Protein AF-A0A351HWS5-F1 (afdb_monomer_lite)

pLDDT: mean 77.03, std 16.21, range [36.53, 97.56]

Foldseek 3Di:
DDDDDDDDDDDDDDDDDDDDPPVVPPPPQPVVVVVVVVVVVVVVVVVVVVVVVVVVVVVVVVVVVVVVVVVCCVAAVPPPHPNHPVDLNNVQPDDDDDPDPVDDDDDDSPDDDDDDDD

Structure (mmCIF, N/CA/C/O backbone):
data_AF-A0A351HWS5-F1
#
_entry.id   AF-A0A351HWS5-F1
#
loop_
_atom_site.group_PDB
_atom_site.id
_atom_site.type_symbol
_atom_site.label_atom_id
_atom_site.label_alt_id
_atom_site.label_comp_id
_atom_site.label_asym_id
_atom_site.label_entity_id
_atom_site.label_seq_id
_atom_site.pdbx_PDB_ins_code
_atom_site.Cartn_x
_atom_site.Cartn_y
_atom_site.Cartn_z
_atom_site.occupancy
_atom_site.B_iso_or_equiv
_atom_site.auth_seq_id
_atom_site.auth_comp_id
_atom_site.auth_asym_id
_atom_site.auth_atom_id
_atom_site.pdbx_PDB_model_num
ATOM 1 N N . MET A 1 1 ? -21.192 -37.549 93.398 1.00 43.47 1 MET A N 1
ATOM 2 C CA . MET A 1 1 ? -20.870 -36.875 92.122 1.00 43.47 1 MET A CA 1
ATOM 3 C C . MET A 1 1 ? -21.590 -35.534 92.149 1.00 43.47 1 MET A C 1
ATOM 5 O O . MET A 1 1 ? -22.800 -35.531 92.325 1.00 43.47 1 MET A O 1
ATOM 9 N N . ALA A 1 2 ? -20.837 -34.433 92.199 1.00 36.53 2 ALA A N 1
ATOM 10 C CA . ALA A 1 2 ? -21.328 -33.100 92.556 1.00 36.53 2 ALA A CA 1
ATOM 11 C C . ALA A 1 2 ? -22.023 -32.373 91.387 1.00 36.53 2 ALA A C 1
ATOM 13 O O . ALA A 1 2 ? -21.739 -32.626 90.221 1.00 36.53 2 ALA A O 1
ATOM 14 N N . THR A 1 3 ? -22.943 -31.491 91.765 1.00 52.03 3 T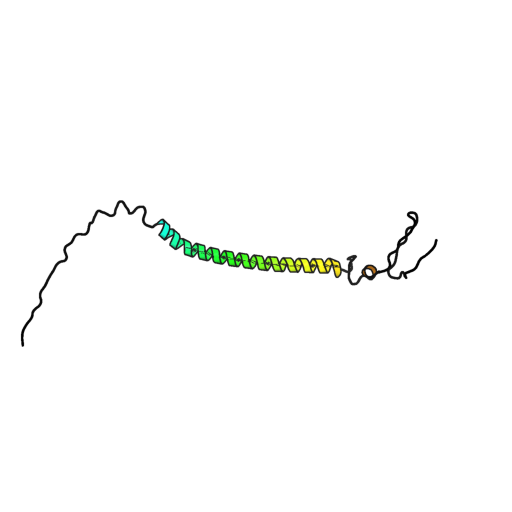HR A N 1
ATOM 15 C CA . THR A 1 3 ? -23.925 -30.721 90.989 1.00 52.03 3 THR A CA 1
ATOM 16 C C . THR A 1 3 ? -23.362 -29.473 90.305 1.00 52.03 3 THR A C 1
ATOM 18 O O . THR A 1 3 ? -22.542 -28.786 90.910 1.00 52.03 3 THR A O 1
ATOM 21 N N . SER A 1 4 ? -23.961 -29.046 89.188 1.00 42.69 4 SER A N 1
ATOM 22 C CA . SER A 1 4 ? -24.237 -27.618 88.954 1.00 42.69 4 SER A CA 1
ATOM 23 C C . SER A 1 4 ? -25.346 -27.408 87.916 1.00 42.69 4 SER A C 1
ATOM 25 O O . SER A 1 4 ? -25.280 -27.859 86.777 1.00 42.69 4 SER A O 1
ATOM 27 N N . VAL A 1 5 ? -26.396 -26.713 88.354 1.00 48.03 5 VAL A N 1
ATOM 28 C CA . VAL A 1 5 ? -27.432 -26.098 87.520 1.00 48.03 5 VAL A CA 1
ATOM 29 C C . VAL A 1 5 ? -26.947 -24.700 87.133 1.00 48.03 5 VAL A C 1
ATOM 31 O O . VAL A 1 5 ? -26.470 -23.966 87.994 1.00 48.03 5 VAL A O 1
ATOM 34 N N . ASN A 1 6 ? -27.041 -24.325 85.856 1.00 47.44 6 ASN A N 1
ATOM 35 C CA . ASN A 1 6 ? -26.656 -22.993 85.386 1.00 47.44 6 ASN A CA 1
ATOM 36 C C . ASN A 1 6 ? -27.858 -22.297 84.741 1.00 47.44 6 ASN A C 1
ATOM 38 O O . ASN A 1 6 ? -28.132 -22.478 83.555 1.00 47.44 6 ASN A O 1
ATOM 42 N N . SER A 1 7 ? -28.545 -21.485 85.540 1.00 51.56 7 SER A N 1
ATOM 43 C CA . SER A 1 7 ? -29.532 -20.513 85.080 1.00 51.56 7 SER A CA 1
ATOM 44 C C . SER A 1 7 ? -28.901 -19.128 85.149 1.00 51.56 7 SER A C 1
ATOM 46 O O . SER A 1 7 ? -28.659 -18.634 86.245 1.00 51.56 7 SER A O 1
ATOM 48 N N . SER A 1 8 ? -28.680 -18.496 83.997 1.00 42.56 8 SER A N 1
ATOM 49 C CA . SER A 1 8 ? -28.372 -17.065 83.914 1.00 42.56 8 SER A CA 1
ATOM 50 C C . SER A 1 8 ? -29.075 -16.478 82.700 1.00 42.56 8 SER A C 1
ATOM 52 O O . SER A 1 8 ? -28.571 -16.506 81.580 1.00 42.56 8 SER A O 1
ATOM 54 N N . THR A 1 9 ? -30.278 -15.968 82.945 1.00 50.12 9 THR A N 1
ATOM 55 C CA . THR A 1 9 ? -30.976 -15.029 82.073 1.00 50.12 9 THR A CA 1
ATOM 56 C C . THR A 1 9 ? -30.300 -13.670 82.236 1.00 50.12 9 THR A C 1
ATOM 58 O O . THR A 1 9 ? -30.319 -13.105 83.327 1.00 50.12 9 THR A O 1
ATOM 61 N N . SER A 1 10 ? -29.722 -13.120 81.173 1.00 49.12 10 SER A N 1
ATOM 62 C CA . SER A 1 10 ? -29.308 -11.716 81.134 1.00 49.12 10 SER A CA 1
ATO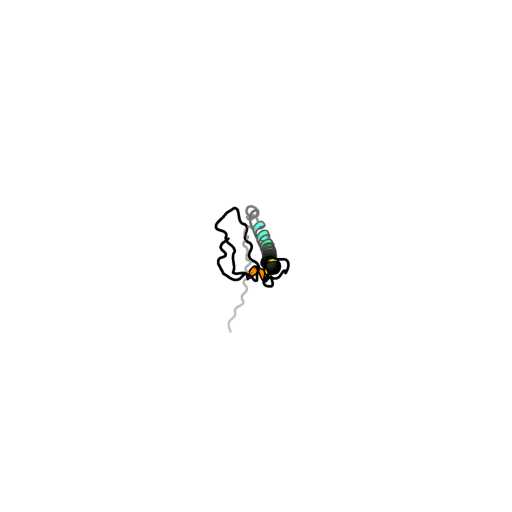M 63 C C . SER A 1 10 ? -29.758 -11.091 79.820 1.00 49.12 10 SER A C 1
ATOM 65 O O . SER A 1 10 ? -29.167 -11.247 78.755 1.00 49.12 10 SER A O 1
ATOM 67 N N . THR A 1 11 ? -30.880 -10.388 79.927 1.00 50.84 11 THR A N 1
ATOM 68 C CA . THR A 1 11 ? -31.397 -9.417 78.969 1.00 50.84 11 THR A CA 1
ATOM 69 C C . THR A 1 11 ? -30.332 -8.364 78.671 1.00 50.84 11 THR A C 1
ATOM 71 O O . THR A 1 11 ? -29.972 -7.578 79.547 1.00 50.84 11 THR A O 1
ATOM 74 N N . LEU A 1 12 ? -29.835 -8.327 77.435 1.00 47.53 12 LEU A N 1
ATOM 75 C CA . LEU A 1 12 ? -28.969 -7.251 76.961 1.00 47.53 12 LEU A CA 1
ATOM 76 C C . LEU A 1 12 ? -29.830 -6.052 76.566 1.00 47.53 12 LEU A C 1
ATOM 78 O O . LEU A 1 12 ? -30.307 -5.924 75.442 1.00 47.53 12 LEU A O 1
ATOM 82 N N . SER A 1 13 ? -30.040 -5.174 77.536 1.00 56.81 13 SER A N 1
ATOM 83 C CA . SER A 1 13 ? -30.504 -3.811 77.335 1.00 56.81 13 SER A CA 1
ATOM 84 C C . SER A 1 13 ? -29.303 -2.886 77.140 1.00 56.81 13 SER A C 1
ATOM 86 O O . SER A 1 13 ? -28.604 -2.580 78.102 1.00 56.81 13 SER A O 1
ATOM 88 N N . SER A 1 14 ? -29.103 -2.379 75.925 1.00 49.06 14 SER A N 1
ATOM 89 C CA . SER A 1 14 ? -28.578 -1.023 75.735 1.00 49.06 14 SER A CA 1
ATOM 90 C C . SER A 1 14 ? -29.026 -0.456 74.386 1.00 49.06 14 SER A C 1
ATOM 92 O O . SER A 1 14 ? -28.657 -0.885 73.297 1.00 49.06 14 SER A O 1
ATOM 94 N N . LEU A 1 15 ? -29.910 0.524 74.510 1.00 54.41 15 LEU A N 1
ATOM 95 C CA . LEU A 1 15 ? -30.424 1.398 73.475 1.00 54.41 15 LEU A CA 1
ATOM 96 C C . LEU A 1 15 ? -29.258 2.156 72.813 1.00 54.41 15 LEU A C 1
ATOM 98 O O . LEU A 1 15 ? -28.791 3.154 73.354 1.00 54.41 15 LEU A O 1
ATOM 102 N N . SER A 1 16 ? -28.793 1.707 71.645 1.00 50.56 16 SER A N 1
ATOM 103 C CA . SER A 1 16 ? -27.886 2.500 70.806 1.00 50.56 16 SER A CA 1
ATOM 104 C C . SER A 1 16 ? -28.703 3.325 69.810 1.00 50.56 16 SER A C 1
ATOM 106 O O . SER A 1 16 ? -29.104 2.857 68.747 1.00 50.56 16 SER A O 1
ATOM 108 N N . ALA A 1 17 ? -29.033 4.540 70.254 1.00 52.31 17 ALA A N 1
ATOM 109 C CA . ALA A 1 17 ? -29.355 5.734 69.471 1.00 52.31 17 ALA A CA 1
ATOM 110 C C . ALA A 1 17 ? -30.144 5.542 68.156 1.00 52.31 17 ALA A C 1
ATOM 112 O O . ALA A 1 17 ? -29.659 5.773 67.048 1.00 52.31 17 ALA A O 1
ATOM 113 N N . LYS A 1 18 ? -31.448 5.292 68.300 1.00 59.91 18 LYS A N 1
ATOM 114 C CA . LYS A 1 18 ? -32.455 5.819 67.369 1.00 59.91 18 LYS A CA 1
ATOM 115 C C . LYS A 1 18 ? -32.409 7.355 67.481 1.00 59.91 18 LYS A C 1
ATOM 117 O O . LYS A 1 18 ? -32.558 7.873 68.582 1.00 59.91 18 LYS A O 1
ATOM 122 N N . THR A 1 19 ? -32.236 8.066 66.362 1.00 57.78 19 THR A N 1
ATOM 123 C CA . THR A 1 19 ? -32.200 9.554 66.240 1.00 57.78 19 THR A CA 1
ATOM 124 C C . THR A 1 19 ? -30.812 10.220 66.297 1.00 57.78 19 THR A C 1
ATOM 126 O O . THR A 1 19 ? -30.644 11.276 66.894 1.00 57.78 19 THR A O 1
ATOM 129 N N . GLY A 1 20 ? -29.814 9.647 65.616 1.00 54.81 20 GLY A N 1
ATOM 130 C CA . GLY A 1 20 ? -28.523 10.316 65.370 1.00 54.81 20 GLY A CA 1
ATOM 131 C C . GLY A 1 20 ? -27.974 10.175 63.945 1.00 54.81 20 GLY A C 1
ATOM 132 O O . GLY A 1 20 ? -26.812 10.470 63.713 1.00 54.81 20 GLY A O 1
ATOM 133 N N . MET A 1 21 ? -28.777 9.693 62.990 1.00 52.56 21 MET A N 1
ATOM 134 C CA . MET A 1 21 ? -28.330 9.314 61.636 1.00 52.56 21 MET A CA 1
ATOM 135 C C . MET A 1 21 ? -29.308 9.818 60.559 1.00 52.56 21 MET A C 1
ATOM 137 O O . MET A 1 21 ? -29.647 9.101 59.630 1.00 52.56 21 MET A O 1
ATOM 141 N N . ALA A 1 22 ? -29.843 11.031 60.711 1.00 53.00 22 ALA A N 1
ATOM 142 C CA . ALA A 1 22 ? -30.714 11.652 59.700 1.00 53.00 22 ALA A CA 1
ATOM 143 C C . ALA A 1 22 ? -30.099 12.918 59.067 1.00 53.00 22 ALA A C 1
ATOM 145 O O . ALA A 1 22 ? -30.653 13.449 58.114 1.00 53.00 22 ALA A O 1
ATOM 146 N N . GLY A 1 23 ? -28.938 13.375 59.563 1.00 55.00 23 GLY A N 1
ATOM 147 C CA . GLY A 1 23 ? -28.241 14.584 59.091 1.00 55.00 23 GLY A CA 1
ATOM 148 C C . GLY A 1 23 ? -26.912 14.347 58.357 1.00 55.00 23 GLY A C 1
ATOM 149 O O . GLY A 1 23 ? -26.325 15.299 57.862 1.00 55.00 23 GLY A O 1
ATOM 150 N N . LEU A 1 24 ? -26.443 13.094 58.261 1.00 55.00 24 LEU A N 1
ATOM 151 C CA . LEU A 1 24 ? -25.250 12.686 57.489 1.00 55.00 24 LEU A CA 1
ATOM 152 C C . LEU A 1 24 ? -25.606 11.784 56.288 1.00 55.00 24 LEU A C 1
ATOM 154 O O . LEU A 1 24 ? -24.735 11.334 55.551 1.00 55.00 24 LEU A O 1
ATOM 158 N N . VAL A 1 25 ? -26.902 11.520 56.082 1.00 55.56 25 VAL A N 1
ATOM 159 C CA . VAL A 1 25 ? -27.439 10.538 55.122 1.00 55.56 25 VAL A CA 1
ATOM 160 C C . VAL A 1 25 ? -27.822 11.161 53.770 1.00 55.56 25 VAL A C 1
ATOM 162 O O . VAL A 1 25 ? -28.502 10.541 52.972 1.00 55.56 25 VAL A O 1
ATOM 165 N N . SER A 1 26 ? -27.385 12.389 53.474 1.00 54.09 26 SER A N 1
ATOM 166 C CA . SER A 1 26 ? -27.573 12.982 52.136 1.00 54.09 26 SER A CA 1
ATOM 167 C C . SER A 1 26 ? -26.317 12.916 51.255 1.00 54.09 26 SER A C 1
ATOM 169 O O . SER A 1 26 ? -26.361 13.371 50.118 1.00 54.09 26 SER A O 1
ATOM 171 N N . GLY A 1 27 ? -25.204 12.372 51.764 1.00 62.19 27 GLY A N 1
ATOM 172 C CA . GLY A 1 27 ? -23.912 12.329 51.061 1.00 62.19 27 GLY A CA 1
ATOM 173 C C . GLY A 1 27 ? -23.212 10.968 51.079 1.00 62.19 27 GLY A C 1
ATOM 174 O O . GLY A 1 27 ? -22.042 10.887 50.717 1.00 62.19 27 GLY A O 1
ATOM 175 N N . LEU A 1 28 ? -23.898 9.905 51.510 1.00 60.81 28 LEU A N 1
ATOM 176 C CA . LEU A 1 28 ? -23.349 8.552 51.536 1.00 60.81 28 LEU A CA 1
ATOM 177 C C . LEU A 1 28 ? -23.804 7.804 50.274 1.00 60.81 28 LEU A C 1
ATOM 179 O O . LEU A 1 28 ? -24.866 7.195 50.228 1.00 60.81 28 LEU A O 1
ATOM 183 N N . ASP A 1 29 ? -22.961 7.903 49.248 1.00 62.03 29 ASP A N 1
ATOM 184 C CA . ASP A 1 29 ? -22.713 6.831 48.279 1.00 62.03 29 ASP A CA 1
ATOM 185 C C . ASP A 1 29 ? -23.816 6.474 47.263 1.00 62.03 29 ASP A C 1
ATOM 187 O O . ASP A 1 29 ? -23.729 5.437 46.622 1.00 62.03 29 ASP A O 1
ATOM 191 N N . THR A 1 30 ? -24.832 7.304 47.017 1.00 67.38 30 THR A N 1
ATOM 192 C CA . THR A 1 30 ? -25.753 7.045 45.886 1.00 67.38 30 THR A CA 1
ATOM 193 C C . THR A 1 30 ? -25.056 7.229 44.540 1.00 67.38 30 THR A C 1
ATOM 195 O O . THR A 1 30 ? -25.171 6.369 43.671 1.00 67.38 30 THR A O 1
ATOM 198 N N . ASP A 1 31 ? -24.284 8.306 44.381 1.00 69.69 31 ASP A N 1
ATOM 199 C CA . ASP A 1 31 ? -23.514 8.559 43.161 1.00 69.69 31 ASP A CA 1
ATOM 200 C C . ASP A 1 31 ? -22.413 7.524 42.955 1.00 69.69 31 ASP A C 1
ATOM 202 O O . ASP A 1 31 ? -22.200 7.102 41.830 1.00 69.69 31 ASP A O 1
ATOM 206 N N . SER A 1 32 ? -21.743 7.052 44.009 1.00 70.75 32 SER A N 1
ATOM 207 C CA . SER A 1 32 ? -20.682 6.047 43.867 1.00 70.75 32 SER A CA 1
ATOM 208 C C . SER A 1 32 ? -21.240 4.614 43.729 1.00 70.75 32 SER A C 1
ATOM 210 O O . SER A 1 32 ? -20.672 3.792 43.002 1.00 70.75 32 SER A O 1
ATOM 212 N N . LEU A 1 33 ? -22.452 4.337 44.228 1.00 71.19 33 LEU A 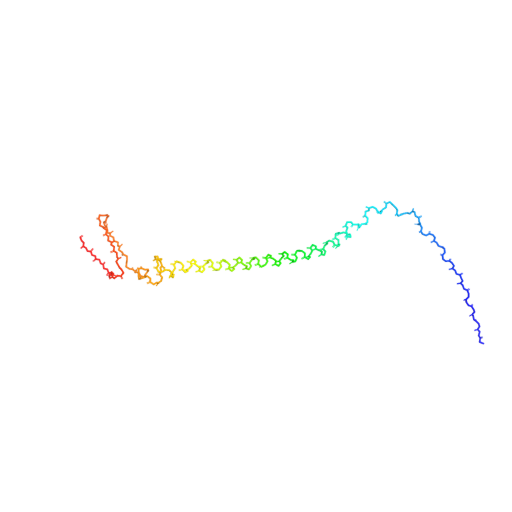N 1
ATOM 213 C CA . LEU A 1 33 ? -23.227 3.142 43.865 1.00 71.19 33 LEU A CA 1
ATOM 214 C C . LEU A 1 33 ? -23.705 3.178 42.398 1.00 71.19 33 LEU A C 1
ATOM 216 O O . LEU A 1 33 ? -23.603 2.184 41.679 1.00 71.19 33 LEU A O 1
ATOM 220 N N . VAL A 1 34 ? -24.191 4.323 41.913 1.00 75.44 34 VAL A N 1
ATOM 221 C CA . VAL A 1 34 ? -24.564 4.507 40.499 1.00 75.44 34 VAL A CA 1
ATOM 222 C C . VAL A 1 34 ? -23.326 4.448 39.607 1.00 75.44 34 VAL A C 1
ATOM 224 O O . VAL A 1 34 ? -23.351 3.803 38.559 1.00 75.44 34 VAL A O 1
ATOM 227 N N . GLU A 1 35 ? -22.218 5.050 40.029 1.00 78.81 35 GLU A N 1
ATOM 228 C CA . GLU A 1 35 ? -20.938 5.034 39.327 1.00 78.81 35 GLU A CA 1
ATOM 229 C C . GLU A 1 35 ? -20.386 3.612 39.252 1.00 78.81 35 GLU A C 1
ATOM 231 O O . GLU A 1 35 ? -19.971 3.179 38.180 1.00 78.81 35 GLU A O 1
ATOM 236 N N . SER A 1 36 ? -20.455 2.834 40.334 1.00 73.81 36 SER A N 1
ATOM 237 C CA . SER A 1 36 ? -20.020 1.433 40.343 1.00 73.81 36 SER A CA 1
ATOM 238 C C . SER A 1 36 ? -20.920 0.537 39.483 1.00 73.81 36 SER A C 1
ATOM 240 O O . SER A 1 36 ? -20.392 -0.238 38.680 1.00 73.81 36 SER A O 1
ATOM 242 N N . LEU A 1 37 ? -22.247 0.706 39.518 1.00 76.69 37 LEU A N 1
ATOM 243 C CA . LEU A 1 37 ? -23.182 -0.002 38.626 1.00 76.69 37 LEU A CA 1
ATOM 244 C C . LEU A 1 37 ? -22.990 0.374 37.148 1.00 76.69 37 LEU A C 1
ATOM 246 O O . LEU A 1 37 ? -23.069 -0.476 36.254 1.00 76.69 37 LEU A O 1
ATOM 250 N N . THR A 1 38 ? -22.685 1.639 36.870 1.00 82.50 38 THR A N 1
ATOM 251 C CA . THR A 1 38 ? -22.500 2.141 35.503 1.00 82.50 38 THR A CA 1
ATOM 252 C C . THR A 1 38 ? -21.089 1.857 34.982 1.00 82.50 38 THR A C 1
ATOM 254 O O . THR A 1 38 ? -20.906 1.675 33.776 1.00 82.50 38 THR A O 1
ATOM 257 N N . SER A 1 39 ? -20.089 1.726 35.859 1.00 84.94 39 SER A N 1
ATOM 258 C CA . SER A 1 39 ? -18.691 1.447 35.502 1.00 84.94 39 SER A CA 1
ATOM 259 C C . SER A 1 39 ? -18.537 0.137 34.731 1.00 84.94 39 SER A C 1
ATOM 261 O O . SER A 1 39 ? -17.853 0.111 33.708 1.00 84.94 39 SER A O 1
ATOM 263 N N . ALA A 1 40 ? -19.236 -0.925 35.142 1.00 82.25 40 ALA A N 1
ATOM 264 C CA . ALA A 1 40 ? -19.196 -2.222 34.470 1.00 82.25 40 ALA A CA 1
ATOM 265 C C . ALA A 1 40 ? -19.792 -2.140 33.053 1.00 82.25 40 ALA A C 1
ATOM 267 O O . ALA A 1 40 ? -19.245 -2.696 32.094 1.00 82.25 40 ALA A O 1
ATOM 268 N N . SER A 1 41 ? -20.879 -1.381 32.900 1.00 83.94 41 SER A N 1
ATOM 269 C CA . SER A 1 41 ? -21.513 -1.118 31.605 1.00 83.94 41 SER A CA 1
ATOM 270 C C . SER A 1 41 ? -20.615 -0.270 30.699 1.00 83.94 41 SER A C 1
ATOM 272 O O . SER A 1 41 ? -20.396 -0.633 29.541 1.00 83.94 41 SER A O 1
ATOM 274 N N . ARG A 1 42 ? -20.004 0.799 31.229 1.00 86.25 42 ARG A N 1
ATOM 275 C CA . ARG A 1 42 ? -19.017 1.627 30.511 1.00 86.25 42 ARG A CA 1
ATOM 276 C C . ARG A 1 42 ? -17.792 0.819 30.096 1.00 86.25 42 ARG A C 1
ATOM 278 O O . ARG A 1 42 ? -17.347 0.949 28.960 1.00 86.25 42 ARG A O 1
ATOM 285 N N . ALA A 1 43 ? -17.296 -0.070 30.953 1.00 87.69 43 ALA A N 1
ATOM 286 C CA . ALA A 1 43 ? -16.181 -0.960 30.636 1.00 87.69 43 ALA A CA 1
ATOM 287 C C . ALA A 1 43 ? -16.524 -1.933 29.495 1.00 87.69 43 ALA A C 1
ATOM 289 O O . ALA A 1 43 ? -15.715 -2.144 28.587 1.00 87.69 43 ALA A O 1
ATOM 290 N N . LYS A 1 44 ? -17.743 -2.492 29.480 1.00 88.94 44 LYS A N 1
ATOM 291 C CA . LYS A 1 44 ? -18.218 -3.346 28.378 1.00 88.94 44 LYS A CA 1
ATOM 292 C C . LYS A 1 44 ? -18.325 -2.569 27.064 1.00 88.94 44 LYS A C 1
ATOM 294 O O . LYS A 1 44 ? -17.897 -3.080 26.027 1.00 88.94 44 LYS A O 1
ATOM 299 N N . ILE A 1 45 ? -18.846 -1.342 27.111 1.00 91.25 45 ILE A N 1
ATOM 300 C CA . ILE A 1 45 ? -18.917 -0.445 25.950 1.00 91.25 45 ILE A CA 1
ATOM 301 C C . ILE A 1 45 ? -17.505 -0.130 25.449 1.00 91.25 45 ILE A C 1
ATOM 303 O O . ILE A 1 45 ? -17.227 -0.349 24.275 1.00 91.25 45 ILE A O 1
ATOM 307 N N . ALA A 1 46 ? -16.585 0.272 26.327 1.00 90.31 46 ALA A N 1
ATOM 308 C CA . ALA A 1 46 ? -15.199 0.568 25.970 1.00 90.31 46 ALA A CA 1
ATOM 309 C C . ALA A 1 46 ? -14.504 -0.629 25.299 1.00 90.31 46 ALA A C 1
ATOM 311 O O . ALA A 1 46 ? -13.859 -0.474 24.264 1.00 90.31 46 ALA A O 1
ATOM 312 N N . LYS A 1 47 ? -14.708 -1.848 25.815 1.00 92.12 47 LYS A N 1
ATOM 313 C CA . LYS A 1 47 ? -14.181 -3.077 25.200 1.00 92.12 47 LYS A CA 1
ATOM 314 C C . LYS A 1 47 ? -14.775 -3.337 23.813 1.00 92.12 47 LYS A C 1
ATOM 316 O O . LYS A 1 47 ? -14.068 -3.809 22.924 1.00 92.12 47 LYS A O 1
ATOM 321 N N . SER A 1 48 ? -16.061 -3.050 23.616 1.00 92.00 48 SER A N 1
ATOM 322 C CA . SER A 1 48 ? -16.699 -3.139 22.298 1.00 92.00 48 SER A CA 1
ATOM 323 C C . SER A 1 48 ? -16.116 -2.108 21.331 1.00 92.00 48 SER A C 1
ATOM 325 O O . SER A 1 48 ? -15.728 -2.472 20.223 1.00 92.00 48 SER A O 1
ATOM 327 N N . GLN A 1 49 ? -15.958 -0.859 21.774 1.00 94.38 49 GLN A N 1
ATOM 328 C CA . GLN A 1 49 ? -15.361 0.215 20.976 1.00 94.38 49 GLN A CA 1
ATOM 329 C C . GLN A 1 49 ? -13.917 -0.109 20.583 1.00 94.38 49 GLN A C 1
ATOM 331 O O . GLN A 1 49 ? -13.545 0.050 19.426 1.00 94.38 49 GLN A O 1
ATOM 336 N N . GLN A 1 50 ? -13.117 -0.666 21.494 1.00 90.56 50 GLN A N 1
ATOM 337 C CA . GLN A 1 50 ? -11.749 -1.097 21.192 1.00 90.56 50 GLN A CA 1
ATOM 338 C C . GLN A 1 50 ? -11.707 -2.189 20.109 1.00 90.56 50 GLN A C 1
ATOM 340 O O . GLN A 1 50 ? -10.841 -2.170 19.228 1.00 90.56 50 GLN A O 1
ATOM 345 N N . LYS A 1 51 ? -12.648 -3.144 20.144 1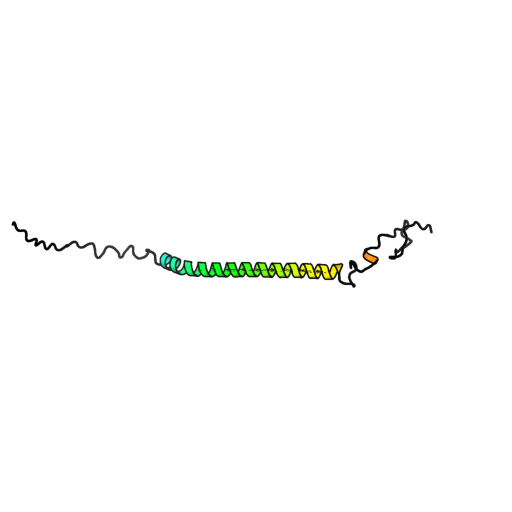.00 94.19 51 LYS A N 1
ATOM 346 C CA . LYS A 1 51 ? -12.768 -4.171 19.098 1.00 94.19 51 LYS A CA 1
ATOM 347 C C . LYS A 1 51 ? -13.138 -3.554 17.754 1.00 94.19 51 LYS A C 1
ATOM 349 O O . LYS A 1 51 ? -12.513 -3.908 16.758 1.00 94.19 51 LYS A O 1
ATOM 354 N N . VAL A 1 52 ? -14.113 -2.642 17.731 1.00 95.75 52 VAL A N 1
ATOM 355 C CA . VAL A 1 52 ? -14.502 -1.904 16.518 1.00 95.75 52 VAL A CA 1
ATOM 356 C C . VAL A 1 52 ? -13.299 -1.160 15.955 1.00 95.75 52 VAL A C 1
ATOM 358 O O . VAL A 1 52 ? -12.936 -1.397 14.808 1.00 95.75 52 VAL A O 1
ATOM 361 N N . GLN A 1 53 ? -12.593 -0.394 16.785 1.00 95.44 53 GLN A N 1
ATOM 362 C CA . GLN A 1 53 ? -11.418 0.360 16.360 1.00 95.44 53 GLN A CA 1
ATOM 363 C C . GLN A 1 53 ? -10.344 -0.537 15.735 1.00 95.44 53 GLN A C 1
ATOM 365 O O . GLN A 1 53 ? -9.783 -0.219 14.687 1.00 95.44 53 GLN A O 1
ATOM 370 N N . THR A 1 54 ? -10.086 -1.694 16.349 1.00 96.19 54 THR A N 1
A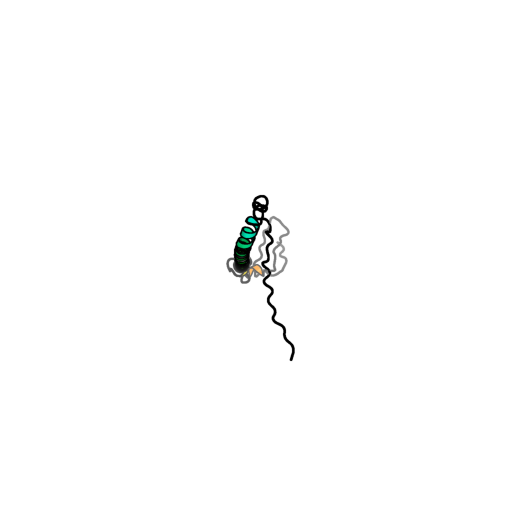TOM 371 C CA . THR A 1 54 ? -9.118 -2.668 15.829 1.00 96.19 54 THR A CA 1
ATOM 372 C C . THR A 1 54 ? -9.564 -3.238 14.479 1.00 96.19 54 THR A C 1
ATOM 374 O O . THR A 1 54 ? -8.739 -3.451 13.590 1.00 96.19 54 THR A O 1
ATOM 377 N N . MET A 1 55 ? -10.861 -3.503 14.304 1.00 95.00 55 MET A N 1
ATOM 378 C CA . MET A 1 55 ? -11.417 -3.987 13.036 1.00 95.00 55 MET A CA 1
ATOM 379 C C . MET A 1 55 ? -11.357 -2.918 11.942 1.00 95.00 55 MET A C 1
ATOM 381 O O . MET A 1 55 ? -10.984 -3.235 10.812 1.00 95.00 55 MET A O 1
ATOM 385 N N . GLU A 1 56 ? -11.638 -1.662 12.274 1.00 97.19 56 GLU A N 1
ATOM 386 C CA . GLU A 1 56 ? -11.499 -0.528 11.357 1.00 97.19 56 GLU A CA 1
ATOM 387 C C . GLU A 1 56 ? -10.050 -0.344 10.905 1.00 97.19 56 GLU A C 1
ATOM 389 O O . GLU A 1 56 ? -9.797 -0.226 9.707 1.00 97.19 56 GLU A O 1
ATOM 394 N N . TRP A 1 57 ? -9.080 -0.405 11.825 1.00 97.56 57 TRP A N 1
ATOM 395 C CA . TRP A 1 57 ? -7.658 -0.336 11.475 1.00 97.56 57 TRP A CA 1
ATOM 396 C C . TRP A 1 57 ? -7.237 -1.476 10.550 1.00 97.56 57 TRP A C 1
ATOM 398 O O . TRP A 1 57 ? -6.537 -1.242 9.564 1.00 97.56 57 TRP A O 1
ATOM 408 N N . LYS A 1 58 ? -7.711 -2.700 10.805 1.00 95.50 58 LYS A N 1
ATOM 409 C CA . LYS A 1 58 ? -7.481 -3.839 9.903 1.00 95.50 58 LYS A CA 1
ATOM 410 C C . LYS A 1 58 ? -8.086 -3.591 8.522 1.00 95.50 58 LYS A C 1
ATOM 412 O O . LYS A 1 58 ? -7.410 -3.788 7.515 1.00 95.50 58 LYS A O 1
ATOM 417 N N . GLN A 1 59 ? -9.332 -3.127 8.453 1.00 96.69 59 GLN A N 1
ATOM 418 C CA . GLN A 1 59 ? -9.992 -2.824 7.183 1.00 96.69 59 GLN A CA 1
ATOM 419 C C . GLN A 1 59 ? -9.256 -1.720 6.410 1.00 96.69 59 GLN A C 1
ATOM 421 O O . GLN A 1 59 ? -9.047 -1.852 5.202 1.00 96.69 59 GLN A O 1
ATOM 426 N N . ALA A 1 60 ? -8.838 -0.654 7.092 1.00 96.50 60 ALA A N 1
ATOM 427 C CA . ALA A 1 60 ? -8.067 0.435 6.506 1.00 96.50 60 ALA A CA 1
ATOM 428 C C . ALA A 1 60 ? -6.721 -0.061 5.961 1.00 96.50 60 ALA A C 1
ATOM 430 O O . ALA A 1 60 ? -6.366 0.274 4.831 1.00 96.50 60 ALA A O 1
ATOM 431 N N . ALA A 1 61 ? -6.019 -0.924 6.700 1.00 96.38 61 ALA A N 1
ATOM 432 C CA . ALA A 1 61 ? -4.776 -1.538 6.241 1.00 96.38 61 ALA A CA 1
ATOM 433 C C . ALA A 1 61 ? -4.985 -2.368 4.962 1.00 96.38 61 ALA A C 1
ATOM 435 O O . ALA A 1 61 ? -4.257 -2.179 3.988 1.00 96.38 61 ALA A O 1
ATOM 436 N N . TYR A 1 62 ? -6.020 -3.215 4.906 1.00 96.81 62 TYR A N 1
ATOM 437 C CA . TYR A 1 62 ? -6.336 -3.987 3.696 1.00 96.81 62 TYR A CA 1
ATOM 438 C C . TYR A 1 62 ? -6.671 -3.099 2.496 1.00 96.81 62 TYR A C 1
ATOM 440 O O . TYR A 1 62 ? -6.210 -3.354 1.378 1.00 96.81 62 TYR A O 1
ATOM 448 N N . ARG A 1 63 ? -7.456 -2.038 2.714 1.00 96.69 63 ARG A N 1
ATOM 449 C CA . ARG A 1 63 ? -7.785 -1.059 1.669 1.00 96.69 63 ARG A CA 1
ATOM 450 C C . ARG A 1 63 ? -6.538 -0.341 1.164 1.00 96.69 63 ARG A C 1
ATOM 452 O O . ARG A 1 63 ? -6.399 -0.179 -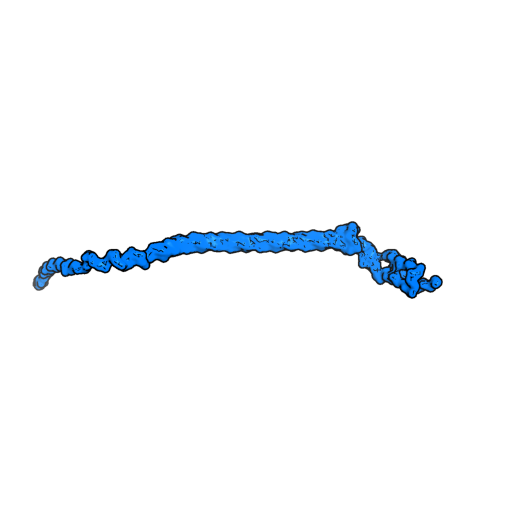0.045 1.00 96.69 63 ARG A O 1
ATOM 459 N N . ASN A 1 64 ? -5.630 0.036 2.062 1.00 97.12 64 ASN A N 1
ATOM 460 C CA . ASN A 1 64 ? -4.381 0.697 1.701 1.00 97.12 64 ASN A CA 1
ATOM 461 C C . ASN A 1 64 ? -3.496 -0.209 0.833 1.00 97.12 64 ASN A C 1
ATOM 463 O O . ASN A 1 64 ? -3.123 0.178 -0.269 1.00 97.12 64 ASN A O 1
ATOM 467 N N . VAL A 1 65 ? -3.261 -1.454 1.261 1.00 96.56 65 VAL A N 1
ATOM 468 C CA . VAL A 1 65 ? -2.486 -2.432 0.475 1.00 96.56 65 VAL A CA 1
ATOM 469 C C . VAL A 1 65 ? -3.117 -2.657 -0.900 1.00 96.56 65 VAL A C 1
ATOM 471 O O . VAL A 1 65 ? -2.428 -2.636 -1.916 1.00 96.56 65 VAL A O 1
ATOM 474 N N . SER A 1 66 ? -4.442 -2.806 -0.957 1.00 95.12 66 SER A N 1
ATOM 475 C CA . SER A 1 66 ? -5.161 -2.981 -2.224 1.00 95.12 66 SER A CA 1
ATOM 476 C C . SER A 1 66 ? -5.018 -1.770 -3.150 1.00 95.12 66 SER A C 1
ATOM 478 O O . SER A 1 66 ? -4.904 -1.934 -4.363 1.00 95.12 66 SER A O 1
ATOM 480 N N . LYS A 1 67 ? -5.012 -0.551 -2.597 1.00 97.19 67 LYS A N 1
ATOM 481 C CA . LYS A 1 67 ? -4.777 0.686 -3.352 1.00 97.19 67 LYS A CA 1
ATOM 482 C C . LYS A 1 67 ? -3.363 0.709 -3.926 1.00 97.19 67 LYS A C 1
ATOM 484 O O . LYS A 1 67 ? -3.221 0.901 -5.128 1.00 97.19 67 LYS A O 1
ATOM 489 N N . THR A 1 68 ? -2.348 0.419 -3.114 1.00 96.25 68 THR A N 1
ATOM 490 C CA . THR A 1 68 ? -0.953 0.341 -3.574 1.00 96.25 68 THR A CA 1
ATOM 491 C C . THR A 1 68 ? -0.770 -0.711 -4.669 1.00 96.25 68 THR A C 1
ATOM 493 O O . THR A 1 68 ? -0.093 -0.451 -5.660 1.00 96.25 68 THR A O 1
ATOM 496 N N . LEU A 1 69 ? -1.411 -1.877 -4.549 1.00 95.12 69 LEU A N 1
ATOM 497 C CA . LEU A 1 69 ? -1.359 -2.916 -5.584 1.00 95.12 69 LEU A CA 1
ATOM 498 C C . LEU A 1 69 ? -1.998 -2.461 -6.902 1.00 95.12 69 LEU A C 1
ATOM 500 O O . LEU A 1 69 ? -1.442 -2.717 -7.969 1.00 95.12 69 LEU A O 1
ATOM 504 N N . LYS A 1 70 ? -3.135 -1.761 -6.844 1.00 94.12 70 LYS A N 1
ATOM 505 C CA . LYS A 1 70 ? -3.783 -1.191 -8.036 1.00 94.12 70 LYS A CA 1
ATOM 506 C C . LYS A 1 70 ? -2.931 -0.105 -8.687 1.00 94.12 70 LYS A C 1
ATOM 508 O O . LYS A 1 70 ? -2.812 -0.080 -9.906 1.00 94.12 70 LYS A O 1
ATOM 513 N N . GLU A 1 71 ? -2.314 0.762 -7.891 1.00 94.31 71 GLU A N 1
ATOM 514 C CA . GLU A 1 71 ? -1.392 1.788 -8.389 1.00 94.31 71 GLU A CA 1
ATOM 515 C C . GLU A 1 71 ? -0.168 1.155 -9.057 1.00 94.31 71 GLU A C 1
ATOM 517 O O . GLU A 1 71 ? 0.210 1.554 -10.157 1.00 94.31 71 GLU A O 1
ATOM 522 N N . PHE A 1 72 ? 0.412 0.120 -8.445 1.00 93.88 72 PHE A N 1
ATOM 523 C CA . PHE A 1 72 ? 1.509 -0.641 -9.037 1.00 93.88 72 PHE A CA 1
ATOM 524 C C . PHE A 1 72 ? 1.098 -1.290 -10.365 1.00 93.88 72 PHE A C 1
ATOM 526 O O . PHE A 1 72 ? 1.804 -1.149 -11.364 1.00 93.88 72 PHE A O 1
ATOM 533 N N . GLN A 1 73 ? -0.059 -1.956 -10.398 1.00 92.06 73 GLN A N 1
ATOM 534 C CA . GLN A 1 73 ? -0.596 -2.564 -11.614 1.00 92.06 73 GLN A CA 1
ATOM 535 C C . GLN A 1 73 ? -0.783 -1.515 -12.715 1.00 92.06 73 GLN A C 1
ATOM 537 O O . GLN A 1 73 ? -0.279 -1.699 -13.819 1.00 92.06 73 GLN A O 1
ATOM 542 N N . SER A 1 74 ? -1.466 -0.411 -12.414 1.00 91.19 74 SER A N 1
ATOM 543 C CA . SER A 1 74 ? -1.736 0.653 -13.383 1.00 91.19 74 SER A CA 1
ATOM 544 C C . SER A 1 74 ? -0.451 1.292 -13.908 1.00 91.19 74 SER A C 1
ATOM 546 O O . SER A 1 74 ? -0.351 1.603 -15.088 1.00 91.19 74 SER A O 1
ATOM 548 N N . LYS A 1 75 ? 0.570 1.447 -13.064 1.00 89.38 75 LYS A N 1
ATOM 549 C CA . LYS A 1 75 ? 1.815 2.099 -13.469 1.00 89.38 75 LYS A CA 1
ATOM 550 C C . LYS A 1 75 ? 2.743 1.189 -14.269 1.00 89.38 75 LYS A C 1
ATOM 552 O O . LYS A 1 75 ? 3.366 1.659 -15.220 1.00 89.38 75 LYS A O 1
ATOM 557 N N . TYR A 1 76 ? 2.848 -0.084 -13.895 1.00 90.25 76 TYR A N 1
ATOM 558 C CA . TYR A 1 76 ? 3.900 -0.966 -14.410 1.00 90.25 76 TYR A CA 1
ATOM 559 C C . TYR A 1 76 ? 3.402 -2.176 -15.197 1.00 90.25 76 TYR A C 1
ATOM 561 O O . TYR A 1 76 ? 4.171 -2.735 -15.978 1.00 90.25 76 TYR A O 1
ATOM 569 N N . LEU A 1 77 ? 2.151 -2.599 -15.007 1.00 89.75 77 LEU A N 1
ATOM 570 C CA . LEU A 1 77 ? 1.586 -3.782 -15.667 1.00 89.75 77 LEU A CA 1
ATOM 571 C C . LEU A 1 77 ? 0.544 -3.437 -16.735 1.00 89.75 77 LEU A C 1
ATOM 573 O O . LEU A 1 77 ? 0.346 -4.237 -17.649 1.00 89.75 77 LEU A O 1
ATOM 577 N N . ASP A 1 78 ? -0.054 -2.247 -16.684 1.00 87.62 78 ASP A N 1
ATOM 578 C CA . ASP A 1 78 ? -0.931 -1.739 -17.740 1.00 87.62 78 ASP A CA 1
ATOM 579 C C . ASP A 1 78 ? -0.135 -1.427 -19.009 1.00 87.62 78 ASP A C 1
ATOM 581 O O . ASP A 1 78 ? 0.789 -0.617 -18.979 1.00 87.62 78 ASP A O 1
ATOM 585 N N . VAL A 1 79 ? -0.491 -2.074 -20.118 1.00 81.50 79 VAL A N 1
ATOM 586 C CA . VAL A 1 79 ? 0.177 -1.957 -21.424 1.00 81.50 79 VAL A CA 1
ATOM 587 C C . VAL A 1 79 ? 0.073 -0.541 -21.996 1.00 81.50 79 VAL A C 1
ATOM 589 O O . VAL A 1 79 ? 0.928 -0.137 -22.781 1.00 81.50 79 VAL A O 1
ATOM 592 N N . LEU A 1 80 ? -0.937 0.227 -21.584 1.00 83.44 80 LEU A N 1
ATOM 593 C CA . LEU A 1 80 ? -1.118 1.619 -21.996 1.00 83.44 80 LEU A CA 1
ATOM 594 C C . LEU A 1 80 ? -0.240 2.594 -21.197 1.00 83.44 80 LEU A C 1
ATOM 596 O O . LEU A 1 80 ? -0.101 3.753 -21.587 1.00 83.44 80 LEU A O 1
ATOM 600 N N . SER A 1 81 ? 0.365 2.148 -20.091 1.00 83.00 81 SER A N 1
ATOM 601 C CA . SER A 1 81 ? 1.272 2.978 -19.300 1.00 83.00 81 SER A CA 1
ATOM 602 C C . SER A 1 81 ? 2.611 3.175 -20.010 1.00 83.00 81 SER A C 1
ATOM 604 O O . SER A 1 81 ? 3.231 2.238 -20.517 1.00 83.00 81 SER A O 1
ATOM 606 N N . THR A 1 82 ? 3.121 4.405 -19.970 1.00 77.25 82 THR A N 1
ATOM 607 C CA . THR A 1 82 ? 4.441 4.760 -20.512 1.00 77.25 82 THR A CA 1
ATOM 608 C C . THR A 1 82 ? 5.584 4.047 -19.793 1.00 77.25 82 THR A C 1
ATOM 610 O O . THR A 1 82 ? 6.623 3.790 -20.399 1.00 77.25 82 THR A O 1
ATOM 613 N N . THR A 1 83 ? 5.387 3.686 -18.520 1.00 80.69 83 THR A N 1
ATOM 614 C CA . THR A 1 83 ? 6.352 2.952 -17.689 1.00 80.69 83 THR A CA 1
ATOM 615 C C . THR A 1 83 ? 5.989 1.474 -17.526 1.00 80.69 83 THR A C 1
ATOM 617 O O . THR A 1 83 ? 6.245 0.869 -16.485 1.00 80.69 83 THR A O 1
ATOM 620 N N . ASN A 1 84 ? 5.339 0.882 -18.523 1.00 87.50 84 ASN A N 1
ATOM 621 C CA . ASN A 1 84 ? 4.973 -0.527 -18.494 1.00 87.50 84 ASN A CA 1
ATOM 622 C C . ASN A 1 84 ? 6.183 -1.455 -18.699 1.00 87.50 84 ASN A C 1
ATOM 624 O O . ASN A 1 84 ? 6.944 -1.270 -19.645 1.00 87.50 84 ASN A O 1
ATOM 628 N N . PHE A 1 85 ? 6.308 -2.521 -17.900 1.00 86.00 85 PHE A N 1
ATOM 629 C CA . PHE A 1 85 ? 7.393 -3.515 -18.013 1.00 86.00 85 PHE A CA 1
ATOM 630 C C . PHE A 1 85 ? 7.375 -4.347 -19.302 1.00 86.00 85 PHE A C 1
ATOM 632 O O . PHE A 1 85 ? 8.342 -5.034 -19.603 1.00 86.00 85 PHE A O 1
ATOM 639 N N . ARG A 1 86 ? 6.293 -4.329 -20.078 1.00 83.25 86 ARG A N 1
ATOM 640 C CA . ARG A 1 86 ? 6.224 -4.973 -21.399 1.00 83.25 86 ARG A CA 1
ATOM 641 C C . ARG A 1 86 ? 6.557 -3.998 -22.529 1.00 83.25 86 ARG A C 1
ATOM 643 O O . ARG A 1 86 ? 6.704 -4.435 -23.665 1.00 83.25 86 ARG A O 1
ATOM 650 N N . SER A 1 87 ? 6.673 -2.699 -22.242 1.00 82.00 87 SER A N 1
ATOM 651 C CA . SER A 1 87 ? 7.027 -1.692 -23.239 1.00 82.00 87 SER A CA 1
ATOM 652 C C . SER A 1 87 ? 8.529 -1.702 -23.498 1.00 82.00 87 SER A C 1
ATOM 654 O O . SER A 1 87 ? 9.332 -1.398 -22.614 1.00 82.00 87 SER A O 1
ATOM 656 N N . THR A 1 88 ? 8.921 -1.989 -24.740 1.00 76.88 88 THR A N 1
ATOM 657 C CA . THR A 1 88 ? 10.322 -1.922 -25.188 1.00 76.88 88 THR A CA 1
ATOM 658 C C . THR A 1 88 ? 10.913 -0.523 -24.989 1.00 76.88 88 THR A C 1
ATOM 660 O O . THR A 1 88 ? 12.099 -0.384 -24.702 1.00 76.88 88 THR A O 1
ATOM 663 N N . SER A 1 89 ? 10.087 0.524 -25.075 1.00 76.56 89 SER A N 1
ATOM 664 C CA . SER A 1 89 ? 10.507 1.915 -24.886 1.00 76.56 89 SER A CA 1
ATOM 665 C C . SER A 1 89 ? 11.012 2.210 -23.474 1.00 76.56 89 SER A C 1
ATOM 667 O O . SER A 1 89 ? 11.889 3.056 -23.327 1.00 76.56 89 SER A O 1
ATOM 669 N N . MET A 1 90 ? 10.522 1.513 -22.441 1.00 78.00 90 MET A N 1
ATOM 670 C CA . MET A 1 90 ? 10.999 1.729 -21.069 1.00 78.00 90 MET A CA 1
ATOM 671 C C . MET A 1 90 ? 12.437 1.238 -20.860 1.00 78.00 90 MET A C 1
ATOM 673 O O . MET A 1 90 ? 13.156 1.767 -20.016 1.00 78.00 90 MET A O 1
ATOM 677 N N . TYR A 1 91 ? 12.866 0.254 -21.647 1.00 80.62 91 TYR A N 1
ATOM 678 C CA . TYR A 1 91 ? 14.224 -0.285 -21.603 1.00 80.62 91 TYR A CA 1
ATOM 679 C C . TYR A 1 91 ? 15.154 0.360 -22.631 1.00 80.62 91 TYR A C 1
ATOM 681 O O . TYR A 1 91 ? 16.296 -0.076 -22.771 1.00 80.62 91 TYR A O 1
ATOM 689 N N . ASN A 1 92 ? 14.698 1.393 -23.349 1.00 79.19 92 ASN A N 1
ATOM 690 C CA . ASN A 1 92 ? 15.559 2.102 -24.281 1.00 79.19 92 ASN A CA 1
ATOM 691 C C . ASN A 1 92 ? 16.631 2.890 -23.512 1.00 79.19 92 ASN A C 1
ATOM 693 O O . ASN A 1 92 ? 16.351 3.896 -22.859 1.00 79.19 92 ASN A O 1
ATOM 697 N N . THR A 1 93 ? 17.869 2.414 -23.583 1.00 75.81 93 THR A N 1
ATOM 698 C CA . THR A 1 93 ? 19.045 3.028 -22.952 1.00 75.81 93 THR A CA 1
ATOM 699 C C . THR A 1 93 ? 19.696 4.096 -23.825 1.00 75.81 93 THR A C 1
ATOM 701 O O . THR A 1 93 ? 20.522 4.866 -23.330 1.00 75.81 93 THR A O 1
ATOM 704 N N . VAL A 1 94 ? 19.319 4.184 -25.103 1.00 76.00 94 VAL A N 1
ATOM 705 C CA . VAL A 1 94 ? 19.877 5.151 -26.048 1.00 76.00 94 VAL A CA 1
ATOM 706 C C . VAL A 1 94 ? 19.061 6.437 -25.992 1.00 76.00 94 VAL A C 1
ATOM 708 O O . VAL A 1 94 ? 17.881 6.461 -26.336 1.00 76.00 94 VAL A O 1
ATOM 711 N N . LYS A 1 95 ? 19.705 7.520 -25.545 1.00 75.94 95 LYS A N 1
ATOM 712 C CA . LYS A 1 95 ? 19.129 8.869 -25.521 1.00 75.94 95 LYS A CA 1
ATOM 713 C C . LYS A 1 95 ? 19.719 9.704 -26.648 1.00 75.94 95 LYS A C 1
ATOM 715 O O . LYS A 1 95 ? 20.935 9.749 -26.813 1.00 75.94 95 LYS A O 1
ATOM 720 N N . SER A 1 96 ? 18.866 10.404 -27.386 1.00 76.50 96 SER A N 1
ATOM 721 C CA . SER A 1 96 ? 19.301 11.373 -28.393 1.00 76.50 96 SER A CA 1
ATOM 722 C C . SER A 1 96 ? 19.586 12.724 -27.744 1.00 76.50 96 SER A C 1
ATOM 724 O O . SER A 1 96 ? 18.740 13.254 -27.025 1.00 76.50 96 SER A O 1
ATOM 726 N N . SER A 1 97 ? 20.749 13.304 -28.029 1.00 80.25 97 SER A N 1
ATOM 727 C CA . SER A 1 97 ? 21.035 14.714 -27.766 1.00 80.25 97 SER A CA 1
ATOM 728 C C . SER A 1 97 ? 21.566 15.373 -29.039 1.00 80.25 97 SER A C 1
ATOM 730 O O . SER A 1 97 ? 22.157 14.714 -29.893 1.00 80.25 97 SER A O 1
ATOM 732 N N . SER A 1 98 ? 21.301 16.669 -29.187 1.00 82.94 98 SER A N 1
ATOM 733 C CA . SER A 1 98 ? 21.764 17.484 -30.311 1.00 82.94 98 SER A CA 1
ATOM 734 C C . SER A 1 98 ? 22.543 18.673 -29.764 1.00 82.94 98 SER A C 1
ATOM 736 O O . SER A 1 98 ? 22.136 19.273 -28.770 1.00 82.94 98 SER A O 1
ATOM 738 N N . ALA A 1 99 ? 23.649 19.026 -30.422 1.00 82.56 99 ALA A N 1
ATOM 739 C CA . ALA A 1 99 ? 24.443 20.203 -30.072 1.00 82.56 99 ALA A CA 1
ATOM 740 C C . ALA A 1 99 ? 23.786 21.525 -30.518 1.00 82.56 99 ALA A C 1
ATOM 742 O O . ALA A 1 99 ? 24.173 22.591 -30.048 1.00 82.56 99 ALA A O 1
ATOM 743 N N . SER A 1 100 ? 22.798 21.473 -31.419 1.00 81.69 100 SER A N 1
ATOM 744 C CA . SER A 1 100 ? 22.137 22.653 -31.986 1.00 81.69 100 SER A CA 1
ATOM 745 C C . SER A 1 100 ? 20.638 22.662 -31.705 1.00 81.69 100 SER A C 1
ATOM 747 O O . SER A 1 100 ? 19.946 21.673 -31.935 1.00 81.69 100 SER A O 1
ATOM 749 N N . THR A 1 101 ? 20.106 23.823 -31.313 1.00 82.19 101 THR A N 1
ATOM 750 C CA . THR A 1 101 ? 18.669 24.045 -31.049 1.00 82.19 101 THR A CA 1
ATOM 751 C C . THR A 1 101 ? 17.802 24.066 -32.311 1.00 82.19 101 THR A C 1
ATOM 753 O O . THR A 1 101 ? 16.580 24.003 -32.220 1.00 82.19 101 THR A O 1
ATOM 756 N N . LYS A 1 102 ? 18.423 24.144 -33.495 1.00 83.56 102 LYS A N 1
ATOM 757 C CA . LYS A 1 102 ? 17.747 24.118 -34.802 1.00 83.56 102 LYS A CA 1
ATOM 758 C C . LYS A 1 102 ? 17.493 22.702 -35.337 1.00 83.56 102 LYS A C 1
ATOM 760 O O . LYS A 1 102 ? 16.842 22.572 -36.367 1.00 83.56 102 LYS A O 1
ATOM 765 N N . ILE A 1 103 ? 18.003 21.660 -34.671 1.00 80.69 103 ILE A N 1
ATOM 766 C CA . ILE A 1 103 ? 17.881 20.264 -35.111 1.00 80.69 103 ILE A CA 1
ATOM 767 C C . ILE A 1 103 ? 17.222 19.433 -34.010 1.00 80.69 103 ILE A C 1
ATOM 769 O O . ILE A 1 103 ? 17.726 19.364 -32.889 1.00 80.69 103 ILE A O 1
ATOM 773 N N . SER A 1 104 ? 16.115 18.767 -34.349 1.00 79.62 104 SER A N 1
ATOM 774 C CA . SER A 1 104 ? 15.432 17.803 -33.485 1.00 79.62 104 SER A CA 1
ATOM 775 C C . SER A 1 104 ? 15.865 16.376 -33.816 1.00 79.62 104 SER A C 1
ATOM 777 O O . SER A 1 104 ? 15.732 15.944 -34.961 1.00 79.62 104 SER A O 1
ATOM 779 N N . VAL A 1 105 ? 16.326 15.627 -32.814 1.00 80.19 105 VAL A N 1
ATOM 780 C CA . VAL A 1 105 ? 16.694 14.210 -32.951 1.00 80.19 105 VAL A CA 1
ATOM 781 C C . VAL A 1 105 ? 15.828 13.388 -32.004 1.00 80.19 105 VAL A C 1
ATOM 783 O O . VAL A 1 105 ? 15.680 13.743 -30.835 1.00 80.19 105 VAL A O 1
ATOM 786 N N . SER A 1 106 ? 15.268 12.285 -32.499 1.00 78.88 106 SER A N 1
ATOM 787 C CA . SER A 1 106 ? 14.517 11.319 -31.693 1.00 78.88 106 SER A CA 1
ATOM 788 C C . SER A 1 106 ? 15.149 9.933 -31.810 1.00 78.88 106 SER A C 1
ATOM 790 O O . SER A 1 106 ? 15.604 9.538 -32.883 1.00 78.88 106 SER A O 1
ATOM 792 N N . SER A 1 107 ? 15.217 9.209 -30.693 1.00 73.56 107 SER A N 1
ATOM 793 C CA . SER A 1 107 ? 15.738 7.839 -30.619 1.00 73.56 107 SER A CA 1
ATOM 794 C C . SER A 1 107 ? 14.570 6.869 -30.624 1.00 73.56 107 SER A C 1
ATOM 796 O O . SER A 1 107 ? 13.622 7.019 -29.854 1.00 73.56 107 SER A O 1
ATOM 798 N N . THR A 1 108 ? 14.651 5.846 -31.465 1.00 77.00 108 THR A N 1
ATOM 799 C CA . THR A 1 108 ? 13.734 4.704 -31.421 1.00 77.00 108 THR A CA 1
ATOM 800 C C . THR A 1 108 ? 14.345 3.579 -30.589 1.00 77.00 108 THR A C 1
ATOM 802 O O . THR A 1 108 ? 15.541 3.586 -30.298 1.00 77.00 108 THR A O 1
ATOM 805 N N . SER A 1 109 ? 13.543 2.582 -30.216 1.00 69.75 109 SER A N 1
ATOM 806 C CA . SER A 1 109 ? 14.004 1.420 -29.439 1.00 69.75 109 SER A CA 1
ATOM 807 C C . SER A 1 109 ? 15.035 0.541 -30.164 1.00 69.75 109 SER A C 1
ATOM 809 O O . SER A 1 109 ? 15.631 -0.325 -29.538 1.00 69.75 109 SER A O 1
ATOM 811 N N . ALA A 1 110 ? 15.230 0.745 -31.471 1.00 76.31 110 ALA A N 1
ATOM 812 C CA . ALA A 1 110 ? 16.224 0.049 -32.290 1.00 76.31 110 ALA A CA 1
ATOM 813 C C . ALA A 1 110 ? 17.465 0.912 -32.587 1.00 76.31 110 ALA A C 1
ATOM 815 O O . ALA A 1 110 ? 18.335 0.497 -33.352 1.00 76.31 110 ALA A O 1
ATOM 816 N N . ALA A 1 111 ? 17.543 2.127 -32.034 1.00 77.62 111 ALA A N 1
ATOM 817 C CA . ALA A 1 111 ? 18.675 3.013 -32.256 1.00 77.62 111 ALA A CA 1
ATOM 818 C C . ALA A 1 111 ? 19.956 2.415 -31.653 1.00 77.62 111 ALA A C 1
ATOM 820 O O . ALA A 1 111 ? 19.970 1.978 -30.505 1.00 77.62 111 ALA A O 1
ATOM 821 N N . MET A 1 112 ? 21.041 2.422 -32.425 1.00 79.88 112 MET A N 1
ATOM 822 C CA . MET A 1 112 ? 22.371 2.036 -31.954 1.00 79.88 112 MET A CA 1
ATOM 823 C C . MET A 1 112 ? 23.112 3.263 -31.422 1.00 79.88 112 MET A C 1
ATOM 825 O O . MET A 1 112 ? 22.958 4.366 -31.945 1.00 79.88 112 MET A O 1
ATOM 829 N N . ALA A 1 113 ? 23.933 3.073 -30.389 1.00 82.75 113 ALA A N 1
ATOM 830 C CA . ALA A 1 113 ? 24.773 4.144 -29.870 1.00 82.75 113 ALA A CA 1
ATOM 831 C C . ALA A 1 113 ? 25.816 4.561 -30.921 1.00 82.75 113 ALA A C 1
ATOM 833 O O . ALA A 1 113 ? 26.559 3.725 -31.433 1.00 82.75 113 ALA A O 1
ATOM 834 N N . GLY A 1 114 ? 25.872 5.856 -31.227 1.00 84.12 114 GLY A N 1
ATOM 835 C CA . GLY A 1 114 ? 26.810 6.420 -32.191 1.00 84.12 114 GLY A CA 1
ATOM 836 C C . GLY A 1 114 ? 26.604 7.920 -32.377 1.00 84.12 114 GLY A C 1
ATOM 837 O O . GLY A 1 114 ? 25.567 8.470 -32.006 1.00 84.12 114 GLY A O 1
ATOM 838 N N . ASN A 1 115 ? 27.610 8.585 -32.936 1.00 84.69 115 ASN A N 1
ATOM 839 C CA . ASN A 1 115 ? 27.563 10.001 -33.291 1.00 84.69 115 ASN A CA 1
ATOM 840 C C . ASN A 1 115 ? 27.267 10.168 -34.785 1.00 84.69 115 ASN A C 1
ATOM 842 O O . ASN A 1 115 ? 27.902 9.537 -35.626 1.00 84.69 115 ASN A O 1
ATOM 846 N N . ILE A 1 116 ? 26.324 11.052 -35.106 1.00 81.31 116 ILE A N 1
ATOM 847 C CA . ILE A 1 116 ? 25.993 11.437 -36.480 1.00 81.31 116 ILE A CA 1
ATOM 848 C C . ILE A 1 116 ? 26.364 12.911 -36.635 1.00 81.31 116 ILE A C 1
ATOM 850 O O . ILE A 1 116 ? 25.876 13.753 -35.882 1.00 81.31 116 ILE A O 1
ATOM 854 N N . THR A 1 117 ? 27.242 13.212 -37.590 1.00 83.75 117 THR A N 1
ATOM 855 C CA . THR A 1 117 ? 27.618 14.581 -37.959 1.00 83.75 117 THR A CA 1
ATOM 856 C C . THR A 1 117 ? 26.809 14.983 -39.187 1.00 83.75 117 THR A C 1
ATOM 858 O O . THR A 1 117 ? 26.837 14.272 -40.190 1.00 83.75 117 THR A O 1
ATOM 861 N N . ILE A 1 118 ? 26.068 16.085 -39.073 1.00 77.31 118 ILE A N 1
ATOM 862 C CA . ILE A 1 118 ? 25.207 16.662 -40.114 1.00 77.31 118 ILE A CA 1
ATOM 863 C C . ILE A 1 118 ? 25.663 18.097 -40.345 1.00 77.31 118 ILE A C 1
ATOM 865 O O . ILE A 1 118 ? 25.933 18.772 -39.323 1.00 77.31 118 ILE A O 1
#

Sequence (118 aa):
MATSVNSSTSTLSSLSAKTGMAGLVSGLDTDSLVESLTSASRAKIAKSQQKVQTMEWKQAAYRNVSKTLKEFQSKYLDVLSTTNFRSTSMYNTVKSSSASTKISVSSTSAAMAGNITI

Secondary structure (DSSP, 8-state):
-----------------TTSSSSSTTSSSHHHHHHHHHHHHHHHHHHHHHHHHHHHHHHHHHHHHHHHHHHHIIIII-TTSTT-TT-GGGG-------S-TT------TTPPS-----

Radius of gyration: 45.59 Å; chains: 1; bounding box: 60×61×133 Å